Protein AF-A0AA96KGL2-F1 (afdb_monomer_lite)

Radius of gyration: 14.5 Å; chains: 1; bounding box: 23×29×38 Å

Structure (mmCIF, N/CA/C/O backbone):
data_AF-A0AA96KGL2-F1
#
_entry.id   AF-A0AA96KGL2-F1
#
loop_
_atom_site.group_PDB
_atom_site.id
_atom_site.type_symbol
_atom_site.label_atom_id
_atom_site.label_alt_id
_atom_site.label_comp_id
_atom_site.label_asym_id
_atom_site.label_entity_id
_atom_site.label_seq_id
_atom_site.pdbx_PDB_ins_code
_atom_site.Cartn_x
_atom_site.Cartn_y
_atom_site.Cartn_z
_atom_site.occupancy
_atom_site.B_iso_or_equiv
_atom_site.auth_seq_id
_atom_site.auth_comp_id
_atom_site.auth_asym_id
_atom_site.auth_atom_id
_atom_site.pdbx_PDB_model_num
ATOM 1 N N . MET A 1 1 ? -4.521 20.308 -8.919 1.00 61.81 1 MET A N 1
ATOM 2 C CA . MET A 1 1 ? -5.106 19.200 -9.700 1.00 61.81 1 MET A CA 1
ATOM 3 C C . MET A 1 1 ? -5.025 17.960 -8.842 1.00 61.81 1 MET A C 1
ATOM 5 O O . MET A 1 1 ? -3.943 17.655 -8.359 1.00 61.81 1 MET A O 1
ATOM 9 N N . SER A 1 2 ? -6.169 17.337 -8.607 1.00 68.69 2 SER A N 1
ATOM 10 C CA . SER A 1 2 ? -6.322 16.174 -7.740 1.00 68.69 2 SER A CA 1
ATOM 11 C C . SER A 1 2 ? -6.404 14.936 -8.617 1.00 68.69 2 SER A C 1
ATOM 13 O O . SER A 1 2 ? -7.248 14.888 -9.513 1.00 68.69 2 SER A O 1
ATOM 15 N N . LEU A 1 3 ? -5.506 13.975 -8.412 1.00 80.62 3 LEU A N 1
ATOM 16 C CA . LEU A 1 3 ? -5.478 12.729 -9.176 1.00 80.62 3 LEU A CA 1
ATOM 17 C C . LEU A 1 3 ? -6.101 11.607 -8.343 1.00 80.62 3 LEU A C 1
ATOM 19 O O . LEU A 1 3 ? -5.819 11.494 -7.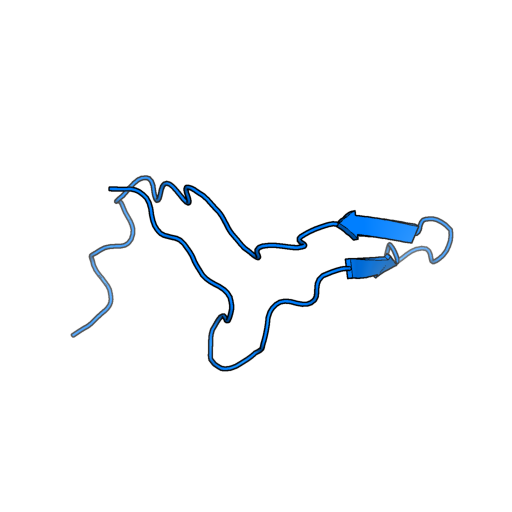153 1.00 80.62 3 LEU A O 1
ATOM 23 N N . ASN A 1 4 ? -6.943 10.785 -8.969 1.00 86.00 4 ASN A N 1
ATOM 24 C CA . ASN A 1 4 ? -7.521 9.600 -8.340 1.00 86.00 4 ASN A CA 1
ATOM 25 C C . ASN A 1 4 ? -7.102 8.363 -9.140 1.00 86.00 4 ASN A C 1
ATOM 27 O O . ASN A 1 4 ? -7.307 8.338 -10.355 1.00 86.00 4 ASN A O 1
ATOM 31 N N . PHE A 1 5 ? -6.541 7.350 -8.476 1.00 88.25 5 PHE A N 1
ATOM 32 C CA . PHE A 1 5 ? -6.043 6.131 -9.125 1.00 88.25 5 PHE A CA 1
ATOM 33 C C . PHE A 1 5 ? -6.565 4.874 -8.433 1.00 88.25 5 PHE A C 1
ATOM 35 O O . PHE A 1 5 ? -6.656 4.817 -7.207 1.00 88.25 5 PHE A O 1
ATOM 42 N N . ARG A 1 6 ? -6.860 3.847 -9.237 1.00 92.06 6 ARG A N 1
ATOM 43 C CA . ARG A 1 6 ? -7.212 2.487 -8.780 1.00 92.06 6 ARG A CA 1
ATOM 44 C C . ARG A 1 6 ? -6.190 1.434 -9.213 1.00 92.06 6 ARG A C 1
ATOM 46 O O . ARG A 1 6 ? -6.295 0.270 -8.830 1.00 92.06 6 ARG A O 1
ATOM 53 N N . ASP A 1 7 ? -5.195 1.850 -9.978 1.00 92.94 7 ASP A N 1
ATOM 54 C CA . ASP A 1 7 ? -4.055 1.064 -10.410 1.00 92.94 7 ASP A CA 1
ATOM 55 C C . ASP A 1 7 ? -2.824 1.970 -10.521 1.00 92.94 7 ASP A C 1
ATOM 57 O O . ASP A 1 7 ? -2.950 3.184 -10.697 1.00 92.94 7 ASP A O 1
ATOM 61 N N . VAL A 1 8 ? -1.645 1.377 -10.362 1.00 89.81 8 VAL A N 1
ATOM 62 C CA . VAL A 1 8 ? -0.346 2.032 -10.549 1.00 89.81 8 VAL A CA 1
ATOM 63 C C . VAL A 1 8 ? 0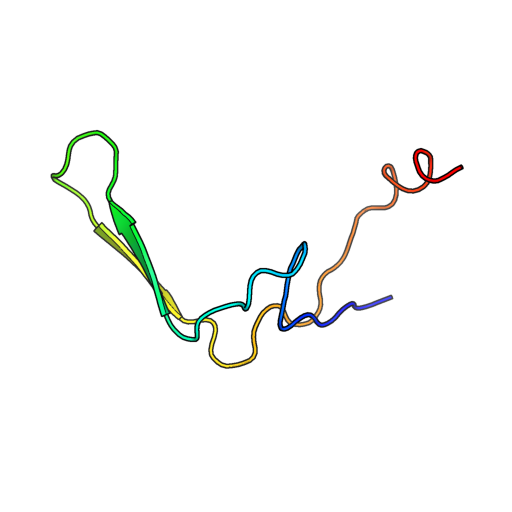.536 1.067 -11.325 1.00 89.81 8 VAL A C 1
ATOM 65 O O . VAL A 1 8 ? 0.667 -0.088 -10.924 1.00 89.81 8 VAL A O 1
ATOM 68 N N . ASP A 1 9 ? 1.098 1.513 -12.448 1.00 88.19 9 ASP A N 1
ATOM 69 C CA . ASP A 1 9 ? 1.946 0.697 -13.332 1.00 88.19 9 ASP A CA 1
ATOM 70 C C . ASP A 1 9 ? 1.331 -0.673 -13.691 1.00 88.19 9 ASP A C 1
ATOM 72 O O . ASP A 1 9 ? 2.002 -1.703 -13.732 1.00 88.19 9 ASP A O 1
ATOM 76 N N . GLY A 1 10 ? 0.013 -0.705 -13.924 1.00 90.81 10 GLY A N 1
ATOM 77 C CA . GLY A 1 10 ? -0.729 -1.927 -14.256 1.00 90.81 10 GLY A CA 1
ATOM 78 C C . GLY A 1 10 ? -1.013 -2.856 -13.068 1.00 90.81 10 GLY A C 1
ATOM 79 O O . GLY A 1 10 ? -1.695 -3.871 -13.234 1.00 90.81 10 GLY A O 1
ATOM 80 N N . VAL A 1 11 ? -0.556 -2.513 -11.861 1.00 93.19 11 VAL A N 1
ATOM 81 C CA . VAL A 1 11 ? -0.888 -3.221 -10.621 1.00 93.19 11 VAL A CA 1
ATOM 82 C C . VAL A 1 11 ? -2.136 -2.597 -10.005 1.00 93.19 11 VAL A C 1
ATOM 84 O O . VAL A 1 11 ? -2.155 -1.417 -9.662 1.00 93.19 11 VAL A O 1
ATOM 87 N N . LYS A 1 12 ? -3.192 -3.397 -9.832 1.00 94.25 12 LYS A N 1
ATOM 88 C CA . LYS A 1 12 ? -4.425 -2.942 -9.174 1.00 94.25 12 LYS A CA 1
ATOM 89 C C . LYS A 1 12 ? -4.183 -2.663 -7.692 1.00 94.25 12 LYS A C 1
ATOM 91 O O . LYS A 1 12 ? -3.593 -3.485 -6.990 1.00 94.25 12 LYS A O 1
ATOM 96 N N . ILE A 1 13 ? -4.711 -1.541 -7.216 1.00 93.69 13 ILE A N 1
ATOM 97 C CA . ILE A 1 13 ? -4.722 -1.194 -5.796 1.00 93.69 13 ILE A CA 1
ATOM 98 C C . ILE A 1 13 ? -5.768 -2.071 -5.108 1.00 93.69 13 ILE A C 1
ATOM 100 O O . ILE A 1 13 ? -6.903 -2.193 -5.574 1.00 93.69 13 ILE A O 1
ATOM 104 N N . GLN A 1 14 ? -5.366 -2.731 -4.027 1.00 94.75 14 GLN A N 1
ATOM 105 C CA . GLN A 1 14 ? -6.248 -3.587 -3.248 1.00 94.75 14 GLN A CA 1
ATOM 106 C C . GLN A 1 14 ? -6.989 -2.737 -2.221 1.00 94.75 14 GLN A C 1
ATOM 108 O O . GLN A 1 14 ? -6.466 -1.748 -1.718 1.00 94.75 14 GLN A O 1
ATOM 113 N N . SER A 1 15 ? -8.190 -3.162 -1.838 1.00 94.81 15 SER A N 1
ATOM 114 C CA . SER A 1 15 ? -8.916 -2.498 -0.752 1.00 94.81 15 SER A CA 1
ATOM 115 C C . SER A 1 15 ? -8.162 -2.577 0.576 1.00 94.81 15 SER A C 1
ATOM 117 O O . SER A 1 15 ? -8.319 -1.704 1.417 1.00 94.81 15 SER A O 1
ATOM 119 N N . LYS A 1 16 ? -7.342 -3.619 0.765 1.00 95.38 16 LYS A N 1
ATOM 120 C CA . LYS A 1 16 ? -6.512 -3.821 1.951 1.00 95.38 16 LYS A CA 1
ATOM 121 C C . LYS A 1 16 ? -5.090 -4.172 1.555 1.00 95.38 16 LYS A C 1
ATOM 123 O O . LYS A 1 16 ? -4.864 -5.168 0.872 1.00 95.38 16 LYS A O 1
ATOM 128 N N . HIS A 1 17 ? -4.137 -3.388 2.034 1.00 93.50 17 HIS A N 1
ATOM 129 C CA . HIS A 1 17 ? -2.713 -3.619 1.849 1.00 93.50 17 HIS A CA 1
ATOM 130 C C . HIS A 1 17 ? -2.092 -4.035 3.173 1.00 93.50 17 HIS A C 1
ATOM 132 O O . HIS A 1 17 ? -2.076 -3.259 4.124 1.00 93.50 17 HIS A O 1
ATOM 138 N N . LYS A 1 18 ? -1.567 -5.257 3.227 1.00 94.19 18 LYS A N 1
ATOM 139 C CA . LYS A 1 18 ? -0.818 -5.751 4.380 1.00 94.19 18 LYS A CA 1
ATOM 140 C C . LYS A 1 18 ? 0.670 -5.685 4.094 1.00 94.19 18 LYS A C 1
ATOM 142 O O . LYS A 1 18 ? 1.118 -6.137 3.041 1.00 94.19 18 LYS A O 1
ATOM 147 N N . ALA A 1 19 ? 1.423 -5.150 5.041 1.00 93.12 19 ALA A N 1
ATOM 148 C CA . ALA A 1 19 ? 2.873 -5.139 5.013 1.00 93.12 19 ALA A CA 1
ATOM 149 C C . ALA A 1 19 ? 3.406 -5.611 6.364 1.00 93.12 19 ALA A C 1
ATOM 151 O O . ALA A 1 19 ? 2.964 -5.153 7.415 1.00 93.12 19 ALA A O 1
ATOM 152 N N . SER A 1 20 ? 4.379 -6.513 6.337 1.00 95.25 20 SER A N 1
ATOM 153 C CA . SER A 1 20 ? 5.144 -6.895 7.519 1.00 95.25 20 SER A CA 1
ATOM 154 C C . SER A 1 20 ? 6.430 -6.080 7.576 1.00 95.25 20 SER A C 1
ATOM 156 O O . SER A 1 20 ? 7.129 -5.939 6.568 1.00 95.25 20 SER A O 1
ATOM 158 N N . CYS A 1 21 ? 6.782 -5.584 8.757 1.00 93.12 21 CYS A N 1
ATOM 159 C CA . CYS A 1 21 ? 8.104 -5.018 8.988 1.00 93.12 21 CYS A CA 1
ATOM 160 C C . CYS A 1 21 ? 9.177 -6.104 8.811 1.00 93.12 21 CYS A C 1
ATOM 162 O O . CYS A 1 21 ? 8.922 -7.287 9.038 1.00 93.12 21 CYS A O 1
ATOM 164 N N . CYS A 1 22 ? 10.400 -5.709 8.454 1.00 93.12 22 CYS A N 1
ATOM 165 C CA . CYS A 1 22 ? 11.514 -6.637 8.236 1.00 93.12 22 CYS A CA 1
ATOM 166 C C . CYS A 1 22 ? 11.847 -7.516 9.456 1.00 93.12 22 CYS A C 1
ATOM 168 O O . CYS A 1 22 ? 12.449 -8.572 9.293 1.00 93.12 22 CYS A O 1
ATOM 170 N N . CYS A 1 23 ? 11.451 -7.109 10.666 1.00 91.12 23 CYS A N 1
ATOM 171 C CA . CYS A 1 23 ? 11.631 -7.890 11.890 1.00 91.12 23 CYS A CA 1
ATOM 172 C C . CYS A 1 23 ? 10.565 -8.977 12.109 1.00 91.12 23 CYS A C 1
ATOM 174 O O . CYS A 1 23 ? 10.709 -9.775 13.029 1.00 91.12 23 CYS A O 1
ATOM 176 N N . GLY A 1 24 ? 9.483 -8.996 11.323 1.00 89.50 24 GLY A N 1
ATOM 177 C CA . GLY A 1 24 ? 8.371 -9.947 11.457 1.00 89.50 24 GLY A CA 1
ATOM 178 C C . GLY A 1 24 ? 7.453 -9.717 12.665 1.00 89.50 24 GLY A C 1
ATOM 179 O O . GLY A 1 24 ? 6.364 -10.273 12.712 1.00 89.50 24 GLY A O 1
ATOM 180 N N . SER A 1 25 ? 7.847 -8.872 13.618 1.00 94.94 25 SER A N 1
ATOM 181 C CA . SER A 1 25 ? 7.078 -8.611 14.843 1.00 94.94 25 SER A CA 1
ATOM 182 C C . SER A 1 25 ? 5.967 -7.574 14.684 1.00 94.94 25 SER A C 1
ATOM 184 O O . SER A 1 25 ? 5.199 -7.357 15.617 1.00 94.94 25 SER A O 1
ATOM 186 N N . VAL A 1 26 ? 5.915 -6.878 13.547 1.00 95.06 26 VAL A N 1
ATOM 187 C CA . VAL A 1 26 ? 4.958 -5.796 13.299 1.00 95.06 26 VAL A CA 1
ATOM 188 C C . VAL A 1 26 ? 4.322 -5.994 11.936 1.00 95.06 26 VAL A C 1
ATOM 190 O O . VAL A 1 26 ? 5.024 -6.095 10.929 1.00 95.06 26 VAL A O 1
ATOM 193 N N . GLU A 1 27 ? 2.996 -5.986 11.917 1.00 94.94 27 GLU A N 1
ATOM 194 C CA . GLU A 1 27 ? 2.180 -5.955 10.710 1.00 94.94 27 GLU A CA 1
ATOM 195 C C . GLU A 1 27 ? 1.424 -4.629 10.642 1.00 94.94 27 GLU A C 1
ATOM 197 O O . GLU A 1 27 ? 0.930 -4.119 11.648 1.00 94.94 27 GLU A O 1
ATOM 202 N N . VAL A 1 28 ? 1.343 -4.069 9.440 1.00 93.56 28 VAL A N 1
ATOM 203 C CA . VAL A 1 28 ? 0.584 -2.860 9.134 1.00 93.56 28 VAL A CA 1
ATOM 204 C C . VAL A 1 28 ? -0.455 -3.220 8.084 1.00 93.56 28 VAL A C 1
ATOM 206 O O . VAL A 1 28 ? -0.122 -3.792 7.047 1.00 93.56 28 VAL A O 1
ATOM 209 N N . GLU A 1 29 ? -1.712 -2.874 8.352 1.00 95.00 29 GLU A N 1
ATOM 210 C CA . GLU A 1 29 ? -2.804 -2.944 7.383 1.00 95.00 29 GLU A CA 1
ATOM 211 C C . GLU A 1 29 ? -3.219 -1.519 6.999 1.00 95.00 29 GLU A C 1
ATOM 213 O O . GLU A 1 29 ? -3.474 -0.679 7.862 1.00 95.00 29 GLU A O 1
ATOM 218 N N . LEU A 1 30 ? -3.274 -1.254 5.697 1.00 93.06 30 LEU A N 1
ATOM 219 C CA . LEU A 1 30 ? -3.781 -0.024 5.100 1.00 93.06 30 LEU A CA 1
ATOM 220 C C . LEU A 1 30 ? -5.088 -0.329 4.371 1.00 93.06 30 LEU A C 1
ATOM 222 O O . LEU A 1 30 ? -5.106 -1.159 3.462 1.00 93.06 30 LEU A O 1
ATOM 226 N N . ASP A 1 31 ? -6.163 0.353 4.757 1.00 94.69 31 ASP A N 1
ATOM 227 C CA . ASP A 1 31 ? -7.470 0.261 4.104 1.00 94.69 31 ASP A CA 1
ATOM 228 C C . ASP A 1 31 ? -7.584 1.376 3.051 1.00 94.69 31 ASP A C 1
ATOM 230 O O . ASP A 1 31 ? -7.566 2.564 3.375 1.00 94.69 31 ASP A O 1
ATOM 234 N N . LEU A 1 32 ? -7.626 0.984 1.777 1.00 93.56 32 LEU A N 1
ATOM 235 C CA . LEU A 1 32 ? -7.712 1.861 0.604 1.00 93.56 32 LEU A CA 1
ATOM 236 C C . LEU A 1 32 ? -8.886 1.417 -0.291 1.00 93.56 32 LEU A C 1
ATOM 238 O O . LEU A 1 32 ? -8.677 0.976 -1.423 1.00 93.56 32 LEU A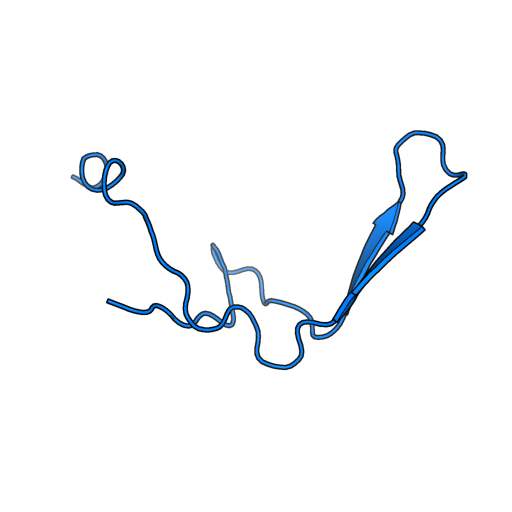 O 1
ATOM 242 N N . PRO A 1 33 ? -10.140 1.509 0.189 1.00 92.12 33 PRO A N 1
ATOM 243 C CA . PRO A 1 33 ? -11.302 0.930 -0.489 1.00 92.12 33 PRO A CA 1
ATOM 244 C C . PRO A 1 33 ? -11.599 1.595 -1.8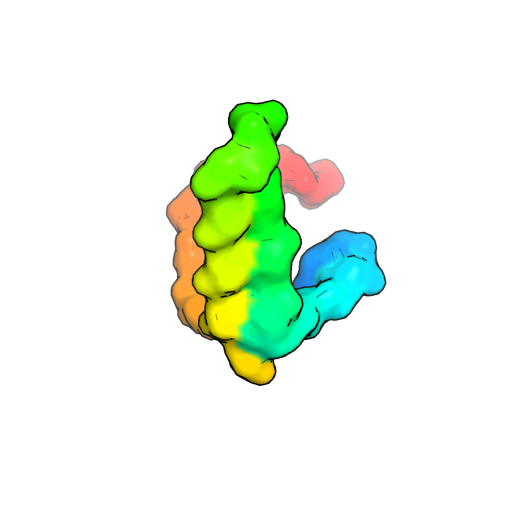38 1.00 92.12 33 PRO A C 1
ATOM 246 O O . PRO A 1 33 ? -12.118 0.955 -2.751 1.00 92.12 33 PRO A O 1
ATOM 249 N N . GLU A 1 34 ? -11.240 2.870 -1.982 1.00 92.94 34 GLU A N 1
ATOM 250 C CA . GLU A 1 34 ? -11.443 3.654 -3.204 1.00 92.94 34 GLU A CA 1
ATOM 251 C C . GLU A 1 34 ? -10.153 3.847 -4.016 1.00 92.94 34 GLU A C 1
ATOM 253 O O . GLU A 1 34 ? -10.180 4.467 -5.082 1.00 92.94 34 GLU A O 1
ATOM 258 N N . GLY A 1 35 ? -9.042 3.271 -3.545 1.00 91.38 35 GLY A N 1
ATOM 259 C CA . GLY A 1 35 ? -7.704 3.515 -4.068 1.00 91.38 35 GLY A CA 1
ATOM 260 C C . GLY A 1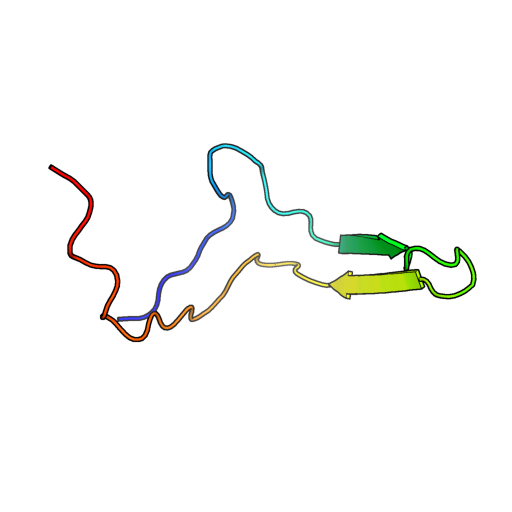 35 ? -7.111 4.828 -3.558 1.00 91.38 35 GLY A C 1
ATOM 261 O O . GLY A 1 35 ? -7.399 5.270 -2.445 1.00 91.38 35 GLY A O 1
ATOM 262 N N . PHE A 1 36 ? -6.259 5.454 -4.367 1.00 89.81 36 PHE A N 1
ATOM 263 C CA . PHE A 1 36 ? -5.716 6.765 -4.037 1.00 89.81 36 PHE A CA 1
ATOM 264 C C . PHE A 1 36 ? -6.706 7.864 -4.421 1.00 89.81 36 PHE A C 1
ATOM 266 O O . PHE A 1 36 ? -7.077 7.973 -5.591 1.00 89.81 36 PHE A O 1
ATOM 273 N N . VAL A 1 37 ? -7.085 8.694 -3.448 1.00 91.50 37 VAL A N 1
ATOM 274 C CA . VAL A 1 37 ? -8.030 9.804 -3.617 1.00 91.50 37 VAL A CA 1
ATOM 275 C C . VAL A 1 37 ? -7.329 11.128 -3.318 1.00 91.50 37 VAL A C 1
ATOM 277 O O . VAL A 1 37 ? -6.568 11.216 -2.358 1.00 91.50 37 VAL A O 1
ATOM 280 N N . ASP A 1 38 ? -7.581 12.151 -4.136 1.00 87.00 38 ASP A N 1
ATOM 281 C CA . ASP A 1 38 ? -6.991 13.494 -3.996 1.00 87.00 38 ASP A CA 1
ATOM 282 C C . ASP A 1 38 ? -5.452 13.488 -3.901 1.00 87.00 38 ASP A C 1
ATOM 284 O O . ASP A 1 38 ? -4.841 14.187 -3.089 1.00 87.00 38 ASP A O 1
ATOM 288 N N . LEU A 1 39 ? -4.785 12.699 -4.751 1.00 83.81 39 LEU A N 1
ATOM 289 C CA . LEU A 1 39 ? -3.329 12.742 -4.821 1.00 83.81 39 LEU A CA 1
ATOM 290 C C . LEU A 1 39 ? -2.877 14.095 -5.347 1.00 83.81 39 LEU A C 1
ATOM 292 O O . LEU A 1 39 ? -3.169 14.493 -6.480 1.00 83.81 39 LEU A O 1
ATOM 296 N N . ARG A 1 40 ? -2.106 14.776 -4.507 1.00 82.19 40 ARG A N 1
ATOM 297 C CA . ARG A 1 40 ? -1.457 16.037 -4.834 1.00 82.19 40 ARG A CA 1
ATOM 298 C C . ARG A 1 40 ? 0.018 15.768 -5.043 1.00 82.19 40 ARG A C 1
ATOM 300 O O . ARG A 1 40 ? 0.751 15.475 -4.105 1.00 82.19 40 ARG A O 1
ATOM 307 N N . CYS A 1 41 ? 0.449 15.874 -6.291 1.00 71.56 41 CYS A N 1
ATOM 308 C CA . CYS A 1 41 ? 1.863 15.884 -6.612 1.00 71.56 41 CYS A CA 1
ATOM 309 C C . CYS A 1 41 ? 2.382 17.320 -6.462 1.00 71.56 41 CYS A C 1
ATOM 311 O O . CYS A 1 41 ? 1.901 18.232 -7.137 1.00 71.56 41 CYS A O 1
ATOM 313 N N . CYS A 1 42 ? 3.358 17.536 -5.581 1.00 73.25 42 CYS A N 1
ATOM 314 C CA . CYS A 1 42 ? 4.121 18.781 -5.558 1.00 73.25 42 CYS A CA 1
ATOM 315 C C . CYS A 1 42 ? 5.051 18.762 -6.781 1.00 73.25 42 CYS A C 1
ATOM 317 O O . CYS A 1 42 ? 6.042 18.036 -6.797 1.00 73.25 42 CYS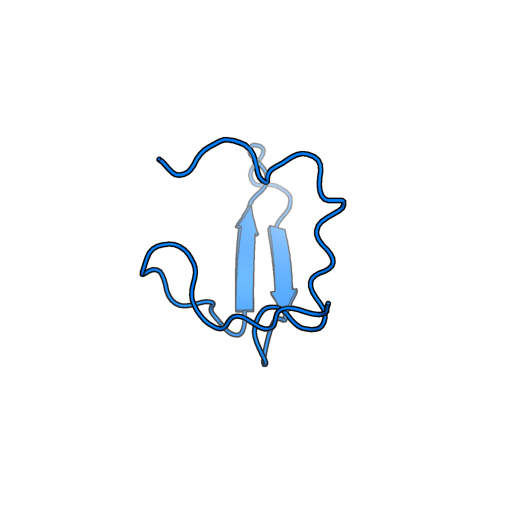 A O 1
ATOM 319 N N . GLY A 1 43 ? 4.658 19.476 -7.838 1.00 61.22 43 GLY A N 1
ATOM 320 C CA . GLY A 1 43 ? 5.141 19.330 -9.216 1.00 61.22 43 GLY A CA 1
ATOM 321 C C . GLY A 1 43 ? 6.604 19.688 -9.505 1.00 61.22 43 GLY A C 1
ATOM 322 O O . GLY A 1 43 ? 6.858 20.538 -10.346 1.00 61.22 43 GLY A O 1
ATOM 323 N N . LEU A 1 44 ? 7.565 18.994 -8.894 1.00 56.97 44 LEU A N 1
ATOM 324 C CA . LEU A 1 44 ? 8.962 18.949 -9.360 1.00 56.97 44 LEU A CA 1
ATOM 325 C C . LEU A 1 44 ? 9.260 17.719 -10.243 1.00 56.97 44 LEU A C 1
ATOM 327 O O . LEU A 1 44 ? 10.374 17.568 -10.730 1.00 56.97 44 LEU A O 1
ATOM 331 N N . TRP A 1 45 ? 8.267 16.855 -10.482 1.00 49.88 45 TRP A N 1
ATOM 332 C CA . TRP A 1 45 ? 8.399 15.598 -11.236 1.00 49.88 45 TRP A CA 1
ATOM 333 C C . TRP A 1 45 ? 7.841 15.652 -12.673 1.00 49.88 45 TRP A C 1
ATOM 335 O O . TRP A 1 45 ? 7.654 14.611 -13.290 1.00 49.88 45 TRP A O 1
ATOM 345 N N . GLN A 1 46 ? 7.571 16.836 -13.240 1.00 53.00 46 GLN A N 1
ATOM 346 C CA . GLN A 1 46 ? 7.083 16.948 -14.630 1.00 53.00 46 GLN A CA 1
ATOM 347 C C . GLN A 1 46 ? 8.182 16.814 -15.705 1.00 53.00 46 GLN A C 1
ATOM 349 O O . GLN A 1 46 ? 7.874 16.899 -16.888 1.00 53.00 46 GLN A O 1
ATOM 354 N N . SER A 1 47 ? 9.445 16.587 -15.333 1.00 54.06 47 SER A N 1
ATOM 355 C CA . SER A 1 47 ? 10.575 16.694 -16.273 1.00 54.06 47 SER A CA 1
ATOM 356 C C . SER A 1 47 ? 11.081 15.375 -16.868 1.00 54.06 47 SER A C 1
ATOM 358 O O . SER A 1 47 ? 12.083 15.398 -17.573 1.00 54.06 47 SER A O 1
ATOM 360 N N . TYR A 1 48 ? 10.438 14.233 -16.607 1.00 54.34 48 TYR A N 1
ATOM 361 C CA . TYR A 1 48 ? 10.829 12.955 -17.220 1.00 54.34 48 TYR A CA 1
ATOM 362 C C . TYR A 1 48 ? 9.616 12.208 -17.781 1.00 54.34 48 TYR A C 1
ATOM 364 O O . TYR A 1 48 ? 9.160 11.194 -17.257 1.00 54.34 48 TYR A O 1
ATOM 372 N N . SER A 1 49 ? 9.089 12.728 -18.883 1.00 52.28 49 SER A N 1
ATOM 373 C CA . SER A 1 49 ? 8.450 11.924 -19.923 1.00 52.28 49 SER A CA 1
ATOM 374 C C . SER A 1 49 ? 8.605 12.666 -21.245 1.00 52.28 49 SER A C 1
ATOM 376 O O . SER A 1 49 ? 7.915 13.658 -21.465 1.00 52.28 49 SER A O 1
ATOM 378 N N . LEU A 1 50 ? 9.501 12.112 -22.074 1.00 43.00 50 LEU A N 1
ATOM 379 C CA . LEU A 1 50 ? 9.949 12.528 -23.414 1.00 43.00 50 LEU A CA 1
ATOM 380 C C . LEU A 1 50 ? 11.012 13.634 -23.456 1.00 43.00 50 LEU A C 1
ATOM 382 O O . LEU A 1 50 ? 10.692 14.810 -23.192 1.00 43.00 50 LEU A O 1
#

Sequence (50 aa):
MSLNFRDVDGVKIQSKHKASCCCGSVEVELDLPEGFVDLRCCGLWQSYSL

Foldseek 3Di:
DFDFDQADPNHGDDQWDWDADPVNPDIDIDGQNRNDTRDDDPPPPPPPDD

pLDDT: mean 83.67, std 15.21, range [43.0, 95.38]

Secondary structure (DSSP, 8-state):
--EEESEETTEEPPSEEEEE-TTSS-EEEEE-TT-EEEE---SS-TT---